Protein AF-A0A966CHB0-F1 (afdb_monomer_lite)

Secondary structure (DSSP, 8-state):
-HHHHHIIIIIHHHHHTTT--S-HHHHHHHHHHHHHHHTHHHHHHHHHHHHHHHHHHHHHHHHHTT--SS------PPP----HHHHHHHHHHHHHHTT--

pLDDT: mean 80.64, std 13.33, range [51.81, 97.12]

Radius of gyration: 23.17 Å; chains: 1; bounding box: 48×68×35 Å

Foldseek 3Di:
DVVVCCCVVPVVVVVVVVPPPDPVVQLVVQLVVLCVVPNPVRNVCSVVVSVVVVLVVLQVVCVVVVHDSDDDPPPPPPPPPCDPVVVVVVVVVVVVVVPPD

Sequence (101 aa):
LLIDQVIGNLVAPRIMAQTLKVHPAFVLIAAIIAASLLGVVGVIIAAPLLATLTLFGQYTMAKMLDKNPWPEAEETPPPASPSLWARLRAWRQARRKKRKI

Structure (mmCIF, N/CA/C/O backbone):
data_AF-A0A966CHB0-F1
#
_entry.id   AF-A0A966CHB0-F1
#
loop_
_atom_site.group_PDB
_atom_site.id
_atom_site.type_symbol
_atom_site.label_atom_id
_atom_site.label_alt_id
_atom_site.label_comp_id
_atom_site.label_asym_id
_atom_site.label_entity_id
_atom_site.label_seq_id
_atom_site.pdbx_PDB_ins_code
_atom_site.Cartn_x
_atom_site.Cartn_y
_atom_site.Cartn_z
_atom_site.occupancy
_atom_site.B_iso_or_equiv
_atom_site.auth_seq_id
_atom_site.auth_comp_id
_atom_site.auth_asym_id
_atom_site.auth_atom_id
_atom_site.pdbx_PDB_model_num
ATOM 1 N N . LEU A 1 1 ? 12.875 21.645 -14.341 1.00 81.12 1 LEU A N 1
ATOM 2 C CA . LEU A 1 1 ? 13.429 20.294 -14.604 1.00 81.12 1 LEU A CA 1
ATOM 3 C C . LEU A 1 1 ? 14.196 19.709 -13.417 1.00 81.12 1 LEU A C 1
ATOM 5 O O . LEU A 1 1 ? 13.627 18.856 -12.757 1.00 81.12 1 LEU A O 1
ATOM 9 N N . LEU A 1 2 ? 15.423 20.143 -13.082 1.00 84.00 2 LEU A N 1
ATOM 10 C CA . LEU A 1 2 ? 16.158 19.559 -11.934 1.00 84.00 2 LEU A CA 1
ATOM 11 C C . LEU A 1 2 ? 15.464 19.805 -10.583 1.00 84.00 2 LEU A C 1
ATOM 13 O O . LEU A 1 2 ? 15.399 18.913 -9.747 1.00 84.00 2 LEU A O 1
ATOM 17 N N . I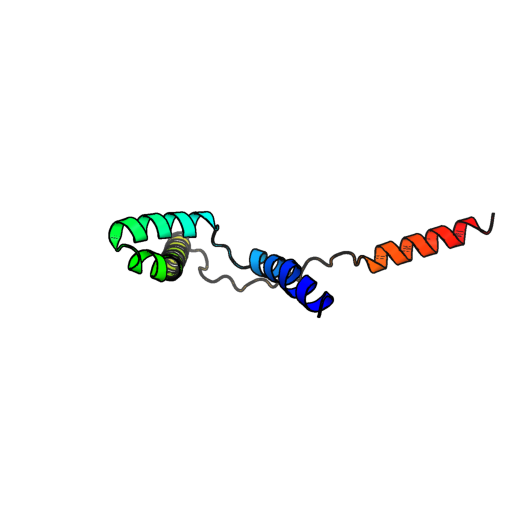LE A 1 3 ? 14.895 20.997 -10.393 1.00 83.12 3 ILE A N 1
ATOM 18 C CA . ILE A 1 3 ? 14.102 21.328 -9.199 1.00 83.12 3 ILE A CA 1
ATOM 19 C C . ILE A 1 3 ? 12.854 20.439 -9.103 1.00 83.12 3 ILE A C 1
ATOM 21 O O . ILE A 1 3 ? 12.579 19.905 -8.035 1.00 83.12 3 ILE A O 1
ATOM 25 N N . ASP A 1 4 ? 12.155 20.206 -10.214 1.00 82.94 4 ASP A N 1
ATOM 26 C CA . ASP A 1 4 ? 10.957 19.356 -10.235 1.00 82.94 4 ASP A CA 1
ATOM 27 C C . ASP A 1 4 ? 11.291 17.888 -9.960 1.00 82.94 4 ASP A C 1
ATOM 29 O O . ASP A 1 4 ? 10.556 17.225 -9.237 1.00 82.94 4 ASP A O 1
ATOM 33 N N . GLN A 1 5 ? 12.429 17.387 -10.458 1.00 84.06 5 GLN A N 1
ATOM 34 C CA . GLN A 1 5 ? 12.903 16.038 -10.127 1.00 84.06 5 GLN A CA 1
ATOM 35 C C . GLN A 1 5 ? 13.256 15.901 -8.644 1.00 84.06 5 GLN A C 1
ATOM 37 O O . GLN A 1 5 ? 12.918 14.898 -8.021 1.00 84.06 5 GLN A O 1
ATOM 42 N N . VAL A 1 6 ? 13.904 16.910 -8.056 1.00 85.81 6 VAL A N 1
ATOM 43 C CA . VAL A 1 6 ? 14.226 16.927 -6.621 1.00 85.81 6 VAL A CA 1
ATOM 44 C C . VAL A 1 6 ? 12.947 16.957 -5.783 1.00 85.81 6 VAL A C 1
ATOM 46 O O . VAL A 1 6 ? 12.830 16.208 -4.815 1.00 85.81 6 VAL A O 1
ATOM 49 N N . ILE A 1 7 ? 11.963 17.771 -6.166 1.00 82.25 7 ILE A N 1
ATOM 50 C CA . ILE A 1 7 ? 10.668 17.828 -5.480 1.00 82.25 7 ILE A CA 1
ATOM 51 C C . ILE A 1 7 ? 9.927 16.489 -5.629 1.00 82.25 7 ILE A C 1
ATOM 53 O O . ILE A 1 7 ? 9.505 15.909 -4.627 1.00 82.25 7 ILE A O 1
ATOM 57 N N . GLY A 1 8 ? 9.831 15.950 -6.844 1.00 80.81 8 GLY A N 1
ATOM 58 C CA . GLY A 1 8 ? 9.144 14.688 -7.126 1.00 80.81 8 GLY A CA 1
ATOM 59 C C . GLY A 1 8 ? 9.764 13.484 -6.415 1.00 80.81 8 GLY A C 1
ATOM 60 O O . GLY A 1 8 ? 9.042 12.676 -5.840 1.00 80.81 8 GLY A O 1
ATOM 61 N N . ASN A 1 9 ? 11.094 13.389 -6.373 1.00 82.75 9 ASN A N 1
ATOM 62 C CA . ASN A 1 9 ? 11.772 12.209 -5.831 1.00 82.75 9 ASN A CA 1
ATOM 63 C C . ASN A 1 9 ? 12.027 12.264 -4.319 1.00 82.75 9 ASN A C 1
ATOM 65 O O . ASN A 1 9 ? 12.220 11.216 -3.711 1.00 82.75 9 ASN A O 1
ATOM 69 N N . LEU A 1 10 ? 12.062 13.448 -3.696 1.00 80.56 10 LEU A N 1
ATOM 70 C CA . LEU A 1 10 ? 12.389 13.581 -2.266 1.00 80.56 10 LEU A CA 1
ATOM 71 C C . LEU A 1 10 ? 11.235 14.134 -1.431 1.00 80.56 10 LEU A C 1
ATOM 73 O O . LEU A 1 10 ? 11.048 13.712 -0.289 1.00 80.56 10 LEU A O 1
ATOM 77 N N . VAL A 1 11 ? 10.465 15.080 -1.970 1.00 77.56 11 VAL A N 1
ATOM 78 C CA . VAL A 1 11 ? 9.404 15.760 -1.214 1.00 77.56 11 VAL A CA 1
ATOM 79 C C . VAL A 1 11 ? 8.110 14.955 -1.273 1.00 77.56 11 VAL A C 1
ATOM 81 O O . VAL A 1 11 ? 7.513 14.700 -0.228 1.00 77.56 11 VAL A O 1
ATOM 84 N N . ALA A 1 12 ? 7.717 14.476 -2.455 1.00 75.88 12 ALA A N 1
ATOM 85 C CA . ALA A 1 12 ? 6.498 13.684 -2.618 1.00 75.88 12 ALA A CA 1
ATOM 86 C C . ALA A 1 12 ? 6.477 12.390 -1.775 1.00 75.88 12 ALA A C 1
ATOM 88 O O . ALA A 1 12 ? 5.517 12.210 -1.021 1.00 75.88 12 ALA A O 1
ATOM 89 N N . PRO A 1 13 ? 7.509 11.517 -1.787 1.00 69.44 13 PRO A N 1
ATOM 90 C CA . PRO A 1 13 ? 7.486 10.312 -0.959 1.00 69.44 13 PRO A CA 1
ATOM 91 C C . PRO A 1 13 ? 7.506 10.628 0.535 1.00 69.44 13 PRO A C 1
ATOM 93 O O . PRO A 1 13 ? 6.904 9.898 1.311 1.00 69.44 13 PRO A O 1
ATOM 96 N N . ARG A 1 14 ? 8.132 11.731 0.961 1.00 71.75 14 ARG A N 1
ATOM 97 C CA . ARG A 1 14 ? 8.140 12.133 2.373 1.00 71.75 14 ARG A CA 1
ATOM 98 C C . ARG A 1 14 ? 6.769 12.596 2.865 1.00 71.75 14 ARG A C 1
ATOM 100 O O . ARG A 1 14 ? 6.440 12.342 4.019 1.00 71.75 14 ARG A O 1
ATOM 107 N N . ILE A 1 15 ? 5.987 13.247 2.006 1.00 68.38 15 ILE A N 1
ATOM 108 C CA . ILE A 1 15 ? 4.601 13.630 2.303 1.00 68.38 15 ILE A CA 1
ATOM 109 C C . ILE A 1 15 ? 3.702 12.382 2.291 1.00 68.38 15 ILE A C 1
ATOM 111 O O . ILE A 1 15 ? 2.968 12.153 3.244 1.00 68.38 15 ILE A O 1
ATOM 115 N N . MET A 1 16 ? 3.826 11.517 1.278 1.00 65.94 16 MET A N 1
ATOM 116 C CA . MET A 1 16 ? 3.012 10.295 1.147 1.00 65.94 16 MET A CA 1
ATOM 117 C C . MET A 1 16 ? 3.320 9.232 2.213 1.00 65.94 16 MET A C 1
ATOM 119 O O . MET A 1 16 ? 2.428 8.499 2.644 1.00 65.94 16 MET A O 1
ATOM 123 N N . ALA A 1 17 ? 4.568 9.157 2.686 1.00 61.00 17 ALA A N 1
ATOM 124 C CA . ALA A 1 17 ? 4.977 8.256 3.764 1.00 61.00 17 ALA A CA 1
ATOM 125 C C . ALA A 1 17 ? 4.279 8.562 5.098 1.00 61.00 17 ALA A C 1
ATOM 127 O O . ALA A 1 17 ? 4.176 7.678 5.943 1.00 61.00 17 ALA A O 1
ATOM 128 N N . GLN A 1 18 ? 3.780 9.787 5.296 1.00 61.03 18 GLN A N 1
ATOM 129 C CA . GLN A 1 18 ? 2.977 10.124 6.475 1.00 61.03 18 GLN A CA 1
ATOM 130 C C . GLN A 1 18 ? 1.561 9.526 6.399 1.00 61.03 18 GLN A C 1
ATOM 132 O O . GLN A 1 18 ? 0.901 9.387 7.426 1.00 61.03 18 GLN A O 1
ATOM 137 N N . THR A 1 19 ? 1.100 9.146 5.204 1.00 56.91 19 THR A N 1
ATOM 138 C CA . THR A 1 19 ? -0.296 8.771 4.934 1.00 56.91 19 THR A CA 1
ATOM 139 C C . THR A 1 19 ? -0.485 7.266 4.735 1.00 56.91 19 THR A C 1
ATOM 141 O O . THR A 1 19 ? -1.499 6.717 5.170 1.00 56.91 19 THR A O 1
ATOM 144 N N . LEU A 1 20 ? 0.485 6.558 4.143 1.00 57.75 20 LEU A N 1
ATOM 145 C CA . LEU A 1 20 ? 0.410 5.098 4.017 1.00 57.75 20 LEU A CA 1
ATOM 146 C C . LEU A 1 20 ? 0.831 4.410 5.322 1.00 57.75 20 LEU A C 1
ATOM 148 O O . LEU A 1 20 ? 1.977 4.009 5.509 1.00 57.75 20 LEU A O 1
ATOM 152 N N . LYS A 1 21 ? -0.144 4.187 6.208 1.00 60.62 21 LYS A N 1
ATOM 153 C CA . LYS A 1 21 ? -0.021 3.367 7.432 1.00 60.62 21 LYS A CA 1
ATOM 154 C C . LYS A 1 21 ? 0.180 1.861 7.159 1.00 60.62 21 LYS A C 1
ATOM 156 O O . LYS A 1 21 ? -0.041 1.043 8.048 1.00 60.62 21 LYS A O 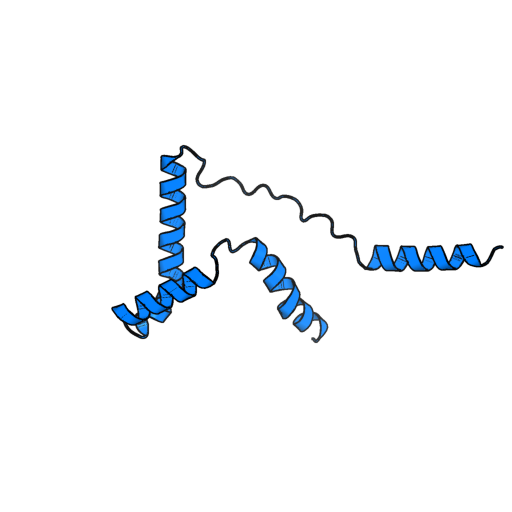1
ATOM 161 N N . VAL A 1 22 ? 0.569 1.468 5.944 1.00 64.94 22 VAL A N 1
ATOM 162 C CA . VAL A 1 22 ? 0.800 0.067 5.567 1.00 64.94 22 VAL A CA 1
ATOM 163 C C . VAL A 1 22 ? 2.304 -0.154 5.504 1.00 64.94 22 VAL A C 1
ATOM 165 O O . VAL A 1 22 ? 2.985 0.362 4.622 1.00 64.94 22 VAL A O 1
ATOM 168 N N . HIS A 1 23 ? 2.844 -0.873 6.485 1.00 78.62 23 HIS A N 1
ATOM 169 C CA . HIS A 1 23 ? 4.280 -1.112 6.571 1.00 78.62 23 HIS A CA 1
ATOM 170 C C . HIS A 1 23 ? 4.759 -1.879 5.317 1.00 78.62 23 HIS A C 1
ATOM 172 O O . HIS A 1 23 ? 4.189 -2.936 5.026 1.00 78.62 23 HIS A O 1
ATOM 178 N N . PRO A 1 24 ? 5.791 -1.407 4.584 1.00 82.19 24 PRO A N 1
ATOM 179 C CA . PRO A 1 24 ? 6.239 -2.027 3.331 1.00 82.19 24 PRO A CA 1
ATOM 180 C C . PRO A 1 24 ? 6.537 -3.527 3.445 1.00 82.19 24 PRO A C 1
ATOM 182 O O . PRO A 1 24 ? 6.330 -4.271 2.487 1.00 82.19 24 PRO A O 1
ATOM 185 N N . ALA A 1 25 ? 6.956 -3.998 4.626 1.00 88.75 25 ALA A N 1
ATOM 186 C CA . ALA A 1 25 ? 7.194 -5.420 4.846 1.00 88.75 25 ALA A CA 1
ATOM 187 C C . ALA A 1 25 ? 5.918 -6.269 4.705 1.00 88.75 25 ALA A C 1
ATOM 189 O O . ALA A 1 25 ? 6.002 -7.379 4.191 1.00 88.75 25 ALA A O 1
ATOM 190 N N . PHE A 1 26 ? 4.733 -5.764 5.082 1.00 90.06 26 PHE A N 1
ATOM 191 C CA . PHE A 1 26 ? 3.486 -6.520 4.905 1.00 90.06 26 PHE A CA 1
ATOM 192 C C . PHE A 1 26 ? 3.177 -6.764 3.429 1.00 90.06 26 PHE A C 1
ATOM 194 O O . PHE A 1 26 ? 2.744 -7.858 3.081 1.00 90.06 26 PHE A O 1
ATOM 201 N N . VAL A 1 27 ? 3.450 -5.785 2.558 1.00 90.06 27 VAL A N 1
ATOM 202 C CA . VAL A 1 27 ? 3.271 -5.927 1.101 1.00 90.06 27 VAL A CA 1
ATOM 203 C C . VAL A 1 27 ? 4.186 -7.021 0.559 1.00 90.06 27 VAL A C 1
ATOM 205 O O . VAL A 1 27 ? 3.742 -7.868 -0.209 1.00 90.06 27 VAL A O 1
ATOM 208 N N . LEU A 1 28 ? 5.441 -7.044 1.009 1.00 94.50 28 LEU A N 1
ATOM 209 C CA . LEU A 1 28 ? 6.424 -8.064 0.644 1.00 94.50 28 LEU A CA 1
ATOM 210 C C . LEU A 1 28 ? 6.003 -9.463 1.107 1.00 94.50 28 LEU A C 1
ATOM 212 O O . LEU A 1 28 ? 6.018 -10.400 0.313 1.00 94.50 28 LEU A O 1
ATOM 216 N N . ILE A 1 29 ? 5.572 -9.598 2.363 1.00 94.81 29 ILE A N 1
ATOM 217 C CA . ILE A 1 29 ? 5.087 -10.869 2.918 1.00 94.81 29 ILE A CA 1
ATOM 218 C C . ILE A 1 29 ? 3.862 -11.356 2.136 1.00 94.81 29 ILE A C 1
ATOM 220 O O . ILE A 1 29 ? 3.823 -12.510 1.713 1.00 94.81 29 ILE A O 1
ATOM 224 N N . ALA A 1 30 ? 2.889 -10.476 1.887 1.00 94.19 30 ALA A N 1
ATOM 225 C CA . ALA A 1 30 ? 1.701 -10.808 1.108 1.00 94.19 30 ALA A CA 1
ATOM 226 C C . ALA A 1 30 ? 2.052 -11.217 -0.328 1.00 94.19 30 ALA A C 1
ATOM 228 O O . ALA A 1 30 ? 1.479 -12.175 -0.835 1.00 94.19 30 ALA A O 1
ATOM 229 N N . ALA A 1 31 ? 3.014 -10.542 -0.964 1.00 95.62 31 ALA A N 1
ATOM 230 C CA . ALA A 1 31 ? 3.483 -10.889 -2.301 1.00 95.62 31 ALA A CA 1
ATOM 231 C C . ALA A 1 31 ? 4.156 -12.265 -2.338 1.00 95.62 31 ALA A C 1
ATOM 233 O O . ALA A 1 31 ? 3.879 -13.032 -3.253 1.00 95.62 31 ALA A O 1
ATOM 234 N N . ILE A 1 32 ? 4.978 -12.607 -1.340 1.00 97.12 32 ILE A N 1
ATOM 235 C CA . ILE A 1 32 ? 5.604 -13.934 -1.235 1.00 97.12 32 ILE A CA 1
ATOM 236 C C . ILE A 1 32 ? 4.532 -15.014 -1.057 1.00 97.12 32 ILE A C 1
ATOM 238 O O . ILE A 1 32 ? 4.526 -15.992 -1.800 1.00 97.12 32 ILE A O 1
ATOM 242 N N . ILE A 1 33 ? 3.591 -14.817 -0.128 1.00 97.06 33 ILE A N 1
ATOM 243 C CA . ILE A 1 33 ? 2.492 -15.766 0.108 1.00 97.06 33 ILE A CA 1
ATOM 244 C C . ILE A 1 33 ? 1.653 -15.929 -1.167 1.00 97.06 33 ILE A C 1
ATOM 246 O O . ILE A 1 33 ? 1.431 -17.046 -1.628 1.00 97.06 33 ILE A O 1
ATOM 250 N N . ALA A 1 34 ? 1.226 -14.826 -1.784 1.00 96.25 34 ALA A N 1
ATOM 251 C CA . ALA A 1 34 ? 0.415 -14.862 -2.996 1.00 96.25 34 ALA A CA 1
ATOM 252 C C . ALA A 1 34 ? 1.169 -15.484 -4.183 1.00 96.25 34 ALA A C 1
ATOM 254 O O . ALA A 1 34 ? 0.565 -16.227 -4.957 1.00 96.25 34 ALA A O 1
ATOM 255 N N . ALA A 1 35 ? 2.480 -15.247 -4.299 1.00 97.00 35 ALA A N 1
ATOM 256 C CA . ALA A 1 35 ? 3.331 -15.895 -5.293 1.00 97.00 35 ALA A CA 1
ATOM 257 C C . ALA A 1 35 ? 3.363 -17.413 -5.113 1.00 97.00 35 ALA A C 1
ATOM 259 O O . ALA A 1 35 ? 3.269 -18.149 -6.091 1.00 97.00 35 ALA A O 1
ATOM 260 N N . SER A 1 36 ? 3.467 -17.895 -3.873 1.00 96.81 36 SER A N 1
ATOM 261 C CA . SER A 1 36 ? 3.455 -19.331 -3.589 1.00 96.81 36 SER A CA 1
ATOM 262 C C . SER A 1 36 ? 2.095 -19.979 -3.863 1.00 96.81 36 SER A C 1
ATOM 264 O O . SER A 1 36 ? 2.059 -21.139 -4.262 1.00 96.81 36 SER A O 1
ATOM 266 N N . LEU A 1 37 ? 0.987 -19.252 -3.675 1.00 96.44 37 LEU A N 1
ATOM 267 C CA . LEU A 1 37 ? -0.367 -19.784 -3.879 1.00 96.44 37 LEU A CA 1
ATOM 268 C C . LEU A 1 37 ? -0.826 -19.739 -5.347 1.00 96.44 37 LEU A C 1
ATOM 270 O O . LEU A 1 37 ? -1.452 -20.683 -5.819 1.00 96.44 37 LEU A O 1
ATOM 274 N N . LEU A 1 38 ? -0.563 -18.636 -6.053 1.00 96.00 38 LEU A N 1
ATOM 275 C CA . LEU A 1 38 ? -1.130 -18.338 -7.379 1.00 96.00 38 LEU A CA 1
ATOM 276 C C . LEU A 1 38 ? -0.058 -18.030 -8.442 1.00 96.00 38 LEU A C 1
ATOM 278 O O . LEU A 1 38 ? -0.386 -17.647 -9.568 1.00 96.00 38 LEU A O 1
ATOM 282 N N . GLY A 1 39 ? 1.229 -18.145 -8.105 1.00 95.44 39 GLY A N 1
ATOM 283 C CA . GLY A 1 39 ? 2.335 -17.798 -8.998 1.00 95.44 39 GLY A CA 1
ATOM 284 C C . GLY A 1 39 ? 2.422 -16.294 -9.277 1.00 95.44 39 GLY A C 1
ATOM 285 O O . GLY A 1 39 ? 2.077 -15.453 -8.448 1.00 95.44 39 GLY A O 1
ATOM 286 N N . VAL A 1 40 ? 2.861 -15.937 -10.487 1.00 96.12 40 VAL A N 1
ATOM 287 C CA . VAL A 1 40 ? 3.038 -14.532 -10.912 1.00 96.12 40 VAL A CA 1
ATOM 288 C C . VAL A 1 40 ? 1.740 -13.725 -10.801 1.00 96.12 40 VAL A C 1
ATOM 290 O O . VAL A 1 40 ? 1.774 -12.553 -10.430 1.00 96.12 40 VAL A O 1
ATOM 293 N N . VAL A 1 41 ? 0.587 -14.353 -11.052 1.00 96.69 41 VAL A N 1
ATOM 294 C CA . VAL A 1 41 ? -0.728 -13.702 -10.933 1.00 96.69 41 VAL A CA 1
ATOM 295 C C . VAL A 1 41 ? -0.981 -13.238 -9.497 1.00 96.69 41 VAL A C 1
ATOM 297 O O . VAL A 1 41 ? -1.468 -12.128 -9.289 1.00 96.69 41 VAL A O 1
ATOM 300 N N . GLY A 1 42 ? -0.581 -14.042 -8.507 1.00 95.56 42 GLY A N 1
ATOM 301 C CA . GLY A 1 42 ? -0.704 -13.702 -7.091 1.00 95.56 42 GLY A CA 1
ATOM 302 C C . GLY A 1 42 ? 0.064 -12.439 -6.711 1.00 95.56 42 GLY A C 1
ATOM 303 O O . GLY A 1 42 ? -0.442 -11.617 -5.952 1.00 95.56 42 GLY A O 1
ATOM 304 N N . VAL A 1 43 ? 1.247 -12.233 -7.292 1.00 96.25 43 VAL A N 1
ATOM 305 C CA . VAL A 1 43 ? 2.070 -11.040 -7.036 1.00 96.25 43 VAL A CA 1
ATOM 306 C C . VAL A 1 43 ? 1.368 -9.765 -7.505 1.00 96.25 43 VAL A C 1
ATOM 308 O O . VAL A 1 43 ? 1.371 -8.769 -6.785 1.00 96.25 43 VAL A O 1
ATOM 311 N N . ILE A 1 44 ? 0.725 -9.801 -8.677 1.00 96.56 44 ILE A N 1
ATOM 312 C CA . ILE A 1 44 ? 0.028 -8.641 -9.258 1.00 96.56 44 ILE A CA 1
ATOM 313 C C . ILE A 1 44 ? -1.109 -8.175 -8.340 1.00 96.56 44 ILE A C 1
ATOM 315 O O . ILE A 1 44 ? -1.303 -6.976 -8.140 1.00 96.56 44 ILE A O 1
ATOM 319 N N . ILE A 1 45 ? -1.841 -9.122 -7.749 1.00 96.25 45 ILE A N 1
ATOM 320 C CA . ILE A 1 45 ? -2.996 -8.827 -6.892 1.00 96.25 45 ILE A CA 1
ATOM 321 C C . ILE A 1 45 ? -2.643 -8.694 -5.404 1.00 96.25 45 ILE A C 1
ATOM 323 O O . ILE A 1 45 ? -3.508 -8.334 -4.608 1.00 96.25 45 ILE A O 1
ATOM 327 N N . ALA A 1 46 ? -1.397 -8.954 -5.003 1.00 94.06 46 ALA A N 1
ATOM 328 C CA . ALA A 1 46 ? -1.007 -8.985 -3.594 1.00 94.06 46 ALA A CA 1
ATOM 329 C C . ALA A 1 46 ? -1.248 -7.647 -2.882 1.00 94.06 46 ALA A C 1
ATOM 331 O O . ALA A 1 46 ? -1.772 -7.621 -1.769 1.00 94.06 46 ALA A O 1
ATOM 332 N N . ALA A 1 47 ? -0.902 -6.533 -3.533 1.00 91.50 47 ALA A N 1
ATOM 333 C CA . ALA A 1 47 ? -1.082 -5.197 -2.974 1.00 91.50 47 ALA A CA 1
ATOM 334 C C . ALA A 1 47 ? -2.563 -4.843 -2.723 1.00 91.50 47 ALA A C 1
ATOM 336 O O . ALA A 1 47 ? -2.890 -4.509 -1.580 1.00 91.50 47 ALA A O 1
ATOM 337 N N . PRO A 1 48 ? -3.478 -4.936 -3.714 1.00 92.81 48 PRO A N 1
ATOM 338 C CA . PRO A 1 48 ? -4.892 -4.659 -3.466 1.00 92.81 48 PRO A CA 1
ATOM 339 C C . PRO A 1 48 ? -5.521 -5.655 -2.484 1.00 92.81 48 PRO A C 1
ATOM 341 O O . PRO A 1 48 ? -6.284 -5.233 -1.620 1.00 92.81 48 PRO A O 1
ATOM 344 N N . LEU A 1 49 ? -5.154 -6.943 -2.534 1.00 95.31 49 LEU A N 1
ATOM 345 C CA . LEU A 1 49 ? -5.658 -7.945 -1.588 1.00 95.31 49 LEU A CA 1
ATOM 346 C C . LEU A 1 49 ? -5.264 -7.605 -0.142 1.00 95.31 49 LEU A C 1
ATOM 348 O O . LEU A 1 49 ? -6.104 -7.610 0.759 1.00 95.31 49 LEU A O 1
ATOM 352 N N . LEU A 1 50 ? -3.994 -7.259 0.083 1.00 93.31 50 LEU A N 1
ATOM 353 C CA . LEU A 1 50 ? -3.510 -6.842 1.396 1.00 93.31 50 LEU A CA 1
ATOM 354 C C . LEU A 1 50 ? -4.201 -5.557 1.867 1.00 93.31 50 LEU A C 1
ATOM 356 O O . LEU A 1 50 ? -4.550 -5.448 3.042 1.00 93.31 50 LEU A O 1
ATOM 360 N N . ALA A 1 51 ? -4.427 -4.594 0.972 1.00 90.75 51 ALA A N 1
ATOM 361 C CA . ALA A 1 51 ? -5.156 -3.373 1.300 1.00 90.75 51 ALA A CA 1
ATOM 362 C C . ALA A 1 51 ? -6.587 -3.685 1.774 1.00 90.75 51 ALA A C 1
ATOM 364 O O . ALA A 1 51 ? -7.021 -3.169 2.803 1.00 90.75 51 ALA A O 1
ATOM 365 N N . THR A 1 52 ? -7.296 -4.592 1.096 1.00 94.31 52 THR A N 1
ATOM 366 C CA . THR A 1 52 ? -8.636 -5.027 1.515 1.00 94.31 52 THR A CA 1
ATOM 367 C C . THR A 1 52 ? -8.611 -5.728 2.873 1.00 94.31 52 THR A C 1
ATOM 369 O O . THR A 1 52 ? -9.418 -5.401 3.741 1.00 94.31 52 THR A O 1
ATOM 372 N N . LEU A 1 53 ? -7.671 -6.654 3.092 1.00 93.94 53 LEU A N 1
ATOM 373 C CA . LEU A 1 53 ? -7.547 -7.383 4.360 1.00 93.94 53 LEU A CA 1
ATOM 374 C C . LEU A 1 53 ? -7.193 -6.462 5.530 1.00 93.94 53 LEU A C 1
ATOM 376 O O . LEU A 1 53 ? -7.757 -6.595 6.613 1.00 93.94 53 LEU A O 1
ATOM 380 N N . THR A 1 54 ? -6.277 -5.518 5.319 1.00 89.62 54 THR A N 1
ATOM 381 C CA . THR A 1 54 ? -5.881 -4.552 6.352 1.00 89.62 54 THR A CA 1
ATOM 382 C C . THR A 1 54 ? -7.021 -3.602 6.691 1.00 89.62 54 THR A C 1
ATOM 384 O O . THR A 1 54 ? -7.283 -3.394 7.873 1.00 89.62 54 THR A O 1
ATOM 387 N N . LEU A 1 55 ? -7.747 -3.095 5.691 1.00 90.00 55 LEU A N 1
ATOM 388 C CA . LEU A 1 55 ? -8.936 -2.272 5.909 1.00 90.00 55 LEU A CA 1
ATOM 389 C C . LEU A 1 55 ? -10.016 -3.042 6.680 1.00 90.00 55 LEU A C 1
ATOM 391 O O . LEU A 1 55 ? -10.560 -2.540 7.662 1.00 90.00 55 LEU A O 1
ATOM 395 N N . PHE A 1 56 ? -10.292 -4.283 6.276 1.00 94.00 56 PHE A N 1
ATOM 396 C CA . PHE A 1 56 ? -11.272 -5.135 6.944 1.00 94.00 56 PHE A CA 1
ATOM 397 C C . PHE A 1 56 ? -10.862 -5.471 8.387 1.00 94.00 56 PHE A C 1
ATOM 399 O O . PHE A 1 56 ? -11.679 -5.397 9.305 1.00 94.00 56 PHE A O 1
ATOM 406 N N . GLY A 1 57 ? -9.586 -5.787 8.616 1.00 91.44 57 GLY A N 1
ATOM 407 C CA . GLY A 1 57 ? -9.041 -6.048 9.948 1.00 91.44 57 GLY A CA 1
ATOM 408 C C . GLY A 1 57 ? -9.081 -4.815 10.853 1.00 91.44 57 GLY A C 1
ATOM 409 O O . GLY A 1 57 ? -9.477 -4.910 12.011 1.00 91.44 57 GLY A O 1
ATOM 410 N N . GLN A 1 58 ? -8.739 -3.639 10.324 1.00 88.88 58 GLN A N 1
ATOM 411 C CA . GLN A 1 58 ? -8.838 -2.376 11.062 1.00 88.88 58 GLN A CA 1
ATOM 412 C C . GLN A 1 58 ? -10.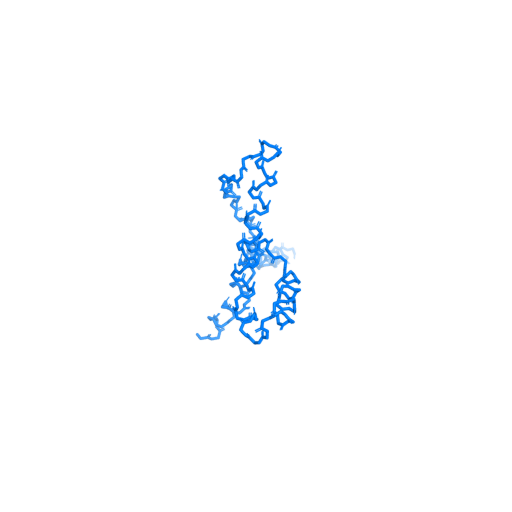286 -2.060 11.431 1.00 88.88 58 GLN A C 1
ATOM 414 O O . GLN A 1 58 ? -10.554 -1.707 12.579 1.00 88.88 58 GLN A O 1
ATOM 419 N N . TYR A 1 59 ? -11.218 -2.238 10.492 1.00 90.88 59 TYR A N 1
ATOM 420 C CA . TYR A 1 59 ? -12.637 -2.030 10.746 1.00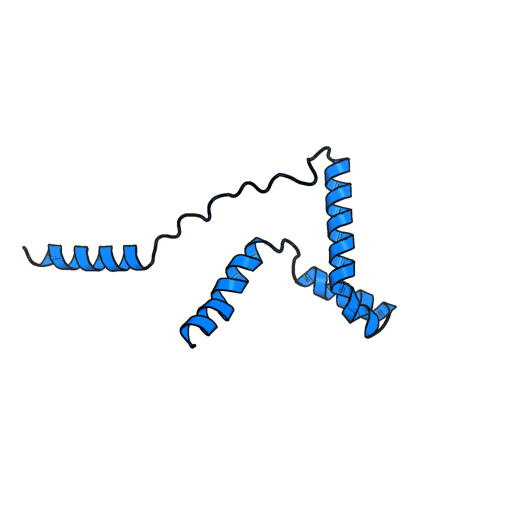 90.88 59 TYR A CA 1
ATOM 421 C C . TYR A 1 59 ? -13.170 -2.972 11.823 1.00 90.88 59 TYR A C 1
ATOM 423 O O . TYR A 1 59 ? -13.782 -2.515 12.786 1.00 90.88 59 TYR A O 1
ATOM 431 N N . THR A 1 60 ? -12.929 -4.276 11.679 1.00 93.69 60 THR A N 1
ATOM 432 C CA . THR A 1 60 ? -13.426 -5.278 12.630 1.00 93.69 60 THR A CA 1
ATOM 433 C C . THR A 1 60 ? -12.840 -5.056 14.021 1.00 93.69 60 THR A C 1
ATOM 435 O O . THR A 1 60 ? -13.589 -5.052 14.994 1.00 93.69 60 THR A O 1
ATOM 438 N N . MET A 1 61 ? -11.542 -4.759 14.119 1.00 92.88 61 MET A N 1
ATOM 439 C CA . MET A 1 61 ? -10.885 -4.436 15.387 1.00 92.88 61 MET A CA 1
ATOM 440 C C . MET A 1 61 ? -11.457 -3.165 16.031 1.00 92.88 61 MET A C 1
ATOM 442 O O . MET A 1 61 ? -11.755 -3.155 17.222 1.00 92.88 61 MET A O 1
ATOM 446 N N . ALA A 1 62 ? -11.643 -2.093 15.259 1.00 90.12 62 ALA A N 1
ATOM 447 C CA . ALA A 1 62 ? -12.231 -0.856 15.767 1.00 90.12 62 ALA A CA 1
ATOM 448 C C . ALA A 1 62 ? -13.689 -1.057 16.204 1.00 90.12 62 ALA A C 1
ATOM 450 O O . ALA A 1 62 ? -14.065 -0.602 17.281 1.00 90.12 62 ALA A O 1
ATOM 451 N N . LYS A 1 63 ? -14.477 -1.813 15.428 1.00 88.50 63 LYS A N 1
ATOM 452 C CA . LYS A 1 63 ? -15.867 -2.149 15.748 1.00 88.50 63 LYS A CA 1
ATOM 453 C C . LYS A 1 63 ? -15.986 -3.007 17.010 1.00 88.50 63 LYS A C 1
ATOM 455 O O . LYS A 1 63 ? -16.911 -2.790 17.780 1.00 88.50 63 LYS A O 1
ATOM 460 N N . MET A 1 64 ? -15.066 -3.949 17.227 1.00 93.56 64 MET A N 1
ATOM 461 C CA . MET A 1 64 ? -15.019 -4.781 18.439 1.00 93.56 64 MET A CA 1
ATOM 462 C C . MET A 1 64 ? -14.599 -4.001 19.688 1.00 93.56 64 MET A C 1
ATOM 464 O O . MET A 1 64 ? -15.008 -4.347 20.789 1.00 93.56 64 MET A O 1
ATOM 468 N N . LEU A 1 65 ? -13.773 -2.967 19.526 1.00 92.56 65 LEU A N 1
ATOM 469 C CA . LEU A 1 65 ? -13.293 -2.120 20.620 1.00 92.56 65 LEU A CA 1
ATOM 470 C C . LEU A 1 65 ? -14.182 -0.885 20.858 1.00 92.56 65 LEU A C 1
ATOM 472 O O . LEU A 1 65 ? -13.745 0.028 21.556 1.00 92.56 65 LEU A O 1
ATOM 476 N N . ASP A 1 66 ? -15.366 -0.823 20.232 1.00 87.56 66 ASP A N 1
ATOM 477 C CA . ASP A 1 66 ? -16.271 0.341 20.207 1.00 87.56 66 ASP A CA 1
ATOM 478 C C . ASP A 1 66 ? -15.567 1.672 19.869 1.00 87.56 66 ASP A C 1
ATOM 480 O O . ASP A 1 66 ? -15.992 2.765 20.249 1.00 87.56 66 ASP A O 1
ATOM 484 N N . LYS A 1 67 ? -14.468 1.596 19.113 1.00 83.31 67 LYS A N 1
ATOM 485 C CA . LYS A 1 67 ? -13.750 2.761 18.596 1.00 83.31 67 LYS A CA 1
ATOM 486 C C . LYS A 1 67 ? -14.373 3.180 17.275 1.00 83.31 67 LYS A C 1
ATOM 488 O O . LYS A 1 67 ? -14.756 2.333 16.470 1.00 83.31 67 LYS A O 1
ATOM 493 N N . ASN A 1 68 ? -14.414 4.487 17.015 1.00 81.06 68 ASN A N 1
ATOM 494 C CA . ASN A 1 68 ? -14.825 4.987 15.707 1.00 81.06 68 ASN A CA 1
ATOM 495 C C . ASN A 1 68 ? -13.851 4.444 14.634 1.00 81.06 68 ASN A C 1
ATOM 497 O O . ASN A 1 68 ? -12.657 4.749 14.705 1.00 81.06 68 ASN A O 1
ATOM 501 N N . PRO A 1 69 ? -14.313 3.626 13.671 1.00 77.12 69 PRO A N 1
ATOM 502 C CA . PRO A 1 69 ? -13.435 3.022 12.673 1.00 77.12 69 PRO A CA 1
ATOM 503 C C . PRO A 1 69 ? -12.983 4.008 11.585 1.00 77.12 69 PRO A C 1
ATOM 505 O O . PRO A 1 69 ? -11.972 3.767 10.927 1.00 77.12 69 PRO A O 1
ATOM 508 N N . TRP A 1 70 ? -13.687 5.132 11.439 1.00 78.56 70 TRP A N 1
ATOM 509 C CA . TRP A 1 70 ? -13.311 6.251 10.577 1.00 78.56 70 TRP A CA 1
ATOM 510 C C . TRP A 1 70 ? -13.236 7.514 11.432 1.00 78.56 70 TRP A C 1
ATOM 512 O O . TRP A 1 70 ? -14.168 8.319 11.414 1.00 78.56 70 TR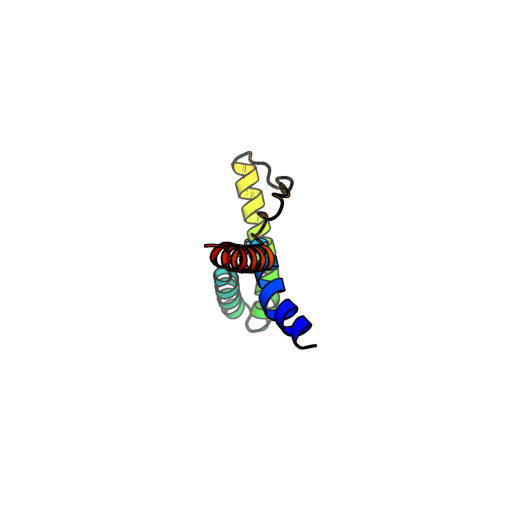P A O 1
ATOM 522 N N . PRO A 1 71 ? -12.165 7.688 12.229 1.00 73.38 71 PRO A N 1
ATOM 523 C CA . PRO A 1 71 ? -11.932 8.972 12.864 1.00 73.38 71 PRO A CA 1
ATOM 524 C C . PRO A 1 71 ? -11.785 10.007 11.748 1.00 73.38 71 PRO A C 1
ATOM 526 O O . PRO A 1 71 ? -11.004 9.800 10.813 1.00 73.38 71 PRO A O 1
ATOM 529 N N . GLU A 1 72 ? -12.559 11.087 11.822 1.00 71.62 72 GLU A N 1
ATOM 530 C CA . GLU A 1 72 ? -12.322 12.273 11.004 1.00 71.62 72 GLU A CA 1
ATOM 531 C C . GLU A 1 72 ? -10.841 12.599 11.144 1.00 71.62 72 GLU A C 1
ATOM 533 O O . GLU A 1 72 ? -10.321 12.675 12.259 1.00 71.62 72 GLU A O 1
ATOM 538 N N . ALA A 1 73 ? -10.130 12.637 10.018 1.00 63.97 73 ALA A N 1
ATOM 539 C CA . ALA A 1 73 ? -8.722 12.964 10.034 1.00 63.97 73 ALA A CA 1
ATOM 540 C C . ALA A 1 73 ? -8.618 14.351 10.667 1.00 63.97 73 ALA A C 1
ATOM 542 O O . ALA A 1 73 ? -8.960 15.338 10.024 1.00 63.97 73 ALA A O 1
ATOM 543 N N . GLU A 1 74 ? -8.197 14.425 11.933 1.00 56.94 74 GLU A N 1
ATOM 544 C CA . GLU A 1 74 ? -7.702 15.668 12.494 1.00 56.94 74 GLU A CA 1
ATOM 545 C C . GLU A 1 74 ? -6.597 16.091 11.537 1.00 56.94 74 GLU A C 1
ATOM 547 O O . GLU A 1 74 ? -5.529 15.472 11.478 1.00 56.94 74 GLU A O 1
ATOM 552 N N . GLU A 1 75 ? -6.894 17.088 10.707 1.00 55.91 75 GLU A N 1
ATOM 553 C CA . GLU A 1 75 ? -5.912 17.810 9.925 1.00 55.91 75 GLU A CA 1
ATOM 554 C C . GLU A 1 75 ? -5.009 18.502 10.940 1.00 55.91 75 GLU A C 1
ATOM 556 O O . GLU A 1 75 ? -5.136 19.695 11.194 1.00 55.91 75 GLU A O 1
ATOM 561 N N . THR A 1 76 ? -4.123 17.756 11.605 1.00 55.59 76 THR A N 1
ATOM 562 C CA . THR A 1 76 ? -3.059 18.362 12.384 1.00 55.59 76 THR A CA 1
ATOM 563 C C . THR A 1 76 ? -2.296 19.194 11.367 1.00 55.59 76 THR A C 1
ATOM 565 O O . THR A 1 76 ? -1.708 18.599 10.451 1.00 55.59 76 THR A O 1
ATOM 568 N N . PRO A 1 77 ? -2.353 20.539 11.440 1.00 64.50 77 PRO A N 1
ATOM 569 C CA . PRO A 1 77 ? -1.672 21.361 10.465 1.00 64.50 77 PRO A CA 1
ATOM 570 C C . PRO A 1 77 ? -0.211 20.915 10.484 1.00 64.50 77 PRO A C 1
ATOM 572 O O . PRO A 1 77 ? 0.340 20.727 11.578 1.00 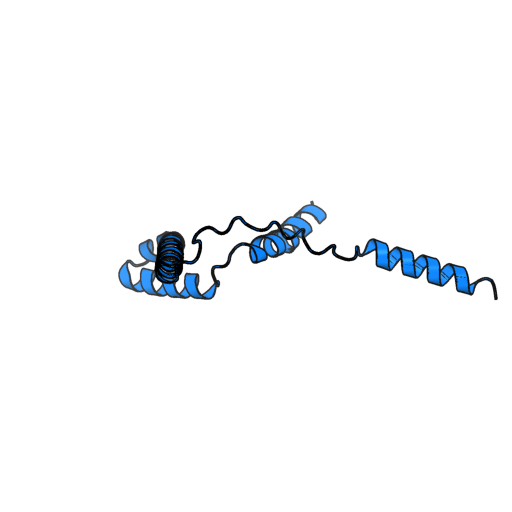64.50 77 PRO A O 1
ATOM 575 N N . PRO A 1 78 ? 0.402 20.656 9.312 1.00 69.00 78 PRO A N 1
ATOM 576 C CA . PRO A 1 78 ? 1.763 20.152 9.256 1.00 69.00 78 PRO A CA 1
ATOM 577 C C . PRO A 1 78 ? 2.622 21.030 10.168 1.00 69.00 78 PRO A C 1
ATOM 579 O O . PRO A 1 78 ? 2.519 22.259 10.074 1.00 69.00 78 PRO A O 1
ATOM 582 N N . PRO A 1 79 ? 3.407 20.437 11.092 1.00 65.69 79 PRO A N 1
ATOM 583 C CA . PRO A 1 79 ? 4.155 21.205 12.075 1.00 65.69 79 PRO A CA 1
ATOM 584 C C . PRO A 1 79 ? 4.931 22.273 11.319 1.00 65.69 79 PRO A C 1
ATOM 586 O O . PRO A 1 79 ? 5.635 21.935 10.364 1.00 65.69 79 PRO A O 1
ATOM 589 N N . ALA A 1 80 ? 4.735 23.546 11.685 1.00 65.94 80 ALA A N 1
ATOM 590 C CA . ALA A 1 80 ? 5.313 24.688 10.989 1.00 65.94 80 ALA A CA 1
ATOM 591 C C . ALA A 1 80 ? 6.831 24.496 10.901 1.00 65.94 80 ALA A C 1
ATOM 593 O O . ALA A 1 80 ? 7.572 24.785 11.841 1.00 65.94 80 ALA A O 1
ATOM 594 N N . SER A 1 81 ? 7.292 23.920 9.789 1.00 64.75 81 SER A N 1
ATOM 595 C CA . SER A 1 81 ? 8.693 23.561 9.650 1.00 64.75 81 SER A CA 1
ATOM 596 C C . SER A 1 81 ? 9.479 24.872 9.659 1.00 64.75 81 SER A C 1
ATOM 598 O O . SER A 1 81 ? 9.141 25.785 8.894 1.00 64.75 81 SER A O 1
ATOM 600 N N . PRO A 1 82 ? 10.478 25.043 10.542 1.00 62.34 82 PRO A N 1
ATOM 601 C CA . PRO A 1 82 ? 11.238 26.277 10.575 1.00 62.34 82 PRO A CA 1
ATOM 602 C C . PRO A 1 82 ? 11.931 26.420 9.225 1.00 62.34 82 PRO A C 1
ATOM 604 O O . PRO A 1 82 ? 12.843 25.660 8.893 1.00 62.34 82 PRO A O 1
ATOM 607 N N . SER A 1 83 ? 11.451 27.372 8.420 1.00 77.69 83 SER A N 1
ATOM 608 C CA . SER A 1 83 ? 11.941 27.542 7.057 1.00 77.69 83 SER A CA 1
ATOM 609 C C . SER A 1 83 ? 13.464 27.690 7.068 1.00 77.69 83 SER A C 1
ATOM 611 O O . SER A 1 83 ? 14.032 28.438 7.870 1.00 77.69 83 SER A O 1
ATOM 613 N N . LEU A 1 84 ? 14.148 27.002 6.151 1.00 76.69 84 LEU A N 1
ATOM 614 C CA . LEU A 1 84 ? 15.594 27.162 5.955 1.00 76.69 84 LEU A CA 1
ATOM 615 C C . LEU A 1 84 ? 15.963 28.646 5.753 1.00 76.69 84 LEU A C 1
ATOM 617 O O . LEU A 1 84 ? 16.994 29.119 6.235 1.00 76.69 84 LEU A O 1
ATOM 621 N N . TRP A 1 85 ? 15.054 29.412 5.144 1.00 71.81 85 TRP A N 1
ATOM 622 C CA . TRP A 1 85 ? 15.141 30.860 4.978 1.00 71.81 85 TRP A CA 1
ATOM 623 C C . TRP A 1 85 ? 15.122 31.655 6.288 1.00 71.81 85 TRP A C 1
ATOM 625 O O . TRP A 1 85 ? 15.779 32.696 6.359 1.00 71.81 85 TRP A O 1
ATOM 635 N N . ALA A 1 86 ? 14.417 31.198 7.326 1.00 78.12 86 ALA A N 1
ATOM 636 C CA . ALA A 1 86 ? 14.453 31.818 8.651 1.00 78.12 86 ALA A CA 1
ATOM 637 C C . ALA A 1 86 ? 15.841 31.664 9.295 1.00 78.12 86 ALA A C 1
ATOM 639 O O . ALA A 1 86 ? 16.382 32.631 9.833 1.00 78.12 86 ALA A O 1
ATOM 640 N N . ARG A 1 87 ? 16.475 30.492 9.141 1.00 76.75 87 ARG A N 1
ATOM 641 C CA . ARG A 1 87 ? 17.840 30.229 9.641 1.00 76.75 87 ARG A CA 1
ATOM 642 C C . ARG A 1 87 ? 18.891 31.059 8.891 1.00 76.75 87 ARG A C 1
ATOM 644 O O . ARG A 1 87 ? 19.759 31.669 9.515 1.00 76.75 87 ARG A O 1
ATOM 651 N N . LEU A 1 88 ? 18.770 31.162 7.565 1.00 82.88 88 LEU A N 1
ATOM 652 C CA . LEU A 1 88 ? 19.628 32.013 6.725 1.00 82.88 88 LEU A CA 1
ATOM 653 C C . LEU A 1 88 ? 19.502 33.505 7.076 1.00 82.88 88 LEU A C 1
ATOM 655 O O . LEU A 1 88 ? 20.509 34.218 7.149 1.00 82.88 88 LEU A O 1
ATOM 659 N N . ARG A 1 89 ? 18.276 33.988 7.320 1.00 79.94 89 ARG A N 1
ATOM 660 C CA . ARG A 1 89 ? 18.032 35.379 7.733 1.00 79.94 89 ARG A CA 1
ATOM 661 C C . ARG A 1 89 ? 18.619 35.678 9.112 1.00 79.94 89 ARG A C 1
ATOM 663 O O . ARG A 1 89 ? 19.286 36.704 9.252 1.00 79.94 89 ARG A O 1
ATOM 670 N N . ALA A 1 90 ? 18.458 34.777 10.081 1.00 81.06 90 ALA A N 1
ATOM 671 C CA . ALA A 1 90 ? 19.034 34.925 11.419 1.00 81.06 90 ALA A CA 1
ATOM 672 C C . ALA A 1 90 ? 20.570 35.045 11.379 1.00 81.06 90 ALA A C 1
ATOM 674 O O . ALA A 1 90 ? 21.148 35.927 12.015 1.00 81.06 90 ALA A O 1
ATOM 675 N N . TRP A 1 91 ? 21.242 34.243 10.548 1.00 76.38 91 TRP A N 1
ATOM 676 C CA . TRP A 1 91 ? 22.695 34.325 10.377 1.00 76.38 91 TRP A CA 1
ATOM 677 C C . TRP A 1 91 ? 23.155 35.638 9.726 1.00 76.38 91 TRP A C 1
ATOM 679 O O . TRP A 1 91 ? 24.147 36.233 10.156 1.00 76.38 91 TRP A O 1
ATOM 689 N N . ARG A 1 92 ? 22.417 36.150 8.728 1.00 81.19 92 ARG A N 1
ATOM 690 C CA . ARG A 1 92 ? 22.718 37.468 8.135 1.00 81.19 92 ARG A CA 1
ATOM 691 C C . ARG A 1 92 ? 22.589 38.596 9.160 1.00 81.19 92 ARG A C 1
ATOM 693 O O . ARG A 1 92 ? 23.411 39.510 9.157 1.00 81.19 92 ARG A O 1
ATOM 700 N N . GLN A 1 93 ? 21.586 38.535 10.035 1.00 79.56 93 GLN A N 1
ATOM 701 C CA . GLN A 1 93 ? 21.379 39.542 11.079 1.00 79.56 93 GLN A CA 1
ATOM 702 C C . GLN A 1 93 ? 22.466 39.476 12.160 1.00 79.56 93 GLN A C 1
ATOM 704 O O . GLN A 1 93 ? 23.016 40.514 12.534 1.00 79.56 93 GLN A O 1
ATOM 709 N N . ALA A 1 94 ? 22.866 38.270 12.574 1.00 75.69 94 ALA A N 1
ATOM 710 C CA . ALA A 1 94 ? 23.968 38.067 13.515 1.00 75.69 94 ALA A CA 1
ATOM 711 C C . ALA A 1 94 ? 25.304 38.633 12.991 1.00 75.69 94 ALA A C 1
ATOM 713 O O . ALA A 1 94 ? 26.083 39.206 13.755 1.00 75.69 94 ALA A O 1
ATOM 714 N N . ARG A 1 95 ? 25.546 38.565 11.673 1.00 70.62 95 ARG A N 1
ATOM 715 C CA . ARG A 1 95 ? 26.739 39.159 11.043 1.00 70.62 95 ARG A CA 1
ATOM 716 C C . ARG A 1 95 ? 26.729 40.689 10.972 1.00 70.62 95 ARG A C 1
ATOM 718 O O . ARG A 1 95 ? 27.802 41.282 10.929 1.00 70.62 95 ARG A O 1
ATOM 725 N N . ARG A 1 96 ? 25.565 41.350 10.982 1.00 64.19 96 ARG A N 1
ATOM 726 C CA . ARG A 1 96 ? 25.485 42.827 10.957 1.00 64.19 96 ARG A CA 1
ATOM 727 C C . ARG A 1 96 ? 25.748 43.464 12.324 1.00 64.19 96 ARG A C 1
ATOM 729 O O . ARG A 1 96 ? 26.279 44.567 12.375 1.00 64.19 96 ARG A O 1
ATOM 736 N N . LYS A 1 97 ? 25.434 42.767 13.423 1.00 56.88 97 LYS A N 1
ATOM 737 C CA . LYS A 1 97 ? 25.606 43.296 14.789 1.00 56.88 97 LYS A CA 1
ATOM 738 C C . LYS A 1 97 ? 27.070 43.305 15.260 1.00 56.88 97 LYS A C 1
ATOM 740 O O . LYS A 1 97 ? 27.439 44.160 16.051 1.00 56.88 97 LYS A O 1
ATOM 745 N N . LYS A 1 98 ? 27.922 42.435 14.702 1.00 56.47 98 LYS A N 1
ATOM 746 C CA . LYS A 1 98 ? 29.373 42.381 14.983 1.00 56.47 98 LYS A CA 1
ATOM 747 C C . LYS A 1 98 ? 30.214 43.487 14.323 1.00 56.47 98 LYS A C 1
ATOM 749 O O . LYS A 1 98 ? 31.428 43.457 14.439 1.00 56.47 98 LYS A O 1
ATOM 754 N N . ARG A 1 99 ? 29.597 44.437 13.612 1.00 57.44 99 ARG A N 1
ATOM 755 C CA . ARG A 1 99 ? 30.296 45.501 12.865 1.00 57.44 99 ARG A CA 1
ATOM 756 C C . ARG A 1 99 ? 30.137 46.902 13.482 1.00 57.44 99 ARG A C 1
ATOM 758 O O . ARG A 1 99 ? 30.485 47.881 12.836 1.00 57.44 99 ARG A O 1
ATOM 765 N N . LYS A 1 100 ? 29.553 46.990 14.684 1.00 52.75 100 LYS A N 1
ATOM 766 C CA . LYS A 1 100 ? 29.304 48.233 15.443 1.00 52.75 100 LYS A CA 1
ATOM 767 C C . LYS A 1 100 ? 29.947 48.236 16.846 1.00 52.75 100 LYS A C 1
ATOM 769 O O . LYS A 1 100 ? 29.533 49.028 17.685 1.00 52.75 100 LYS A O 1
ATOM 774 N N . ILE A 1 101 ? 30.913 47.353 17.097 1.00 51.81 101 ILE A N 1
ATOM 775 C CA . ILE A 1 101 ? 31.805 47.402 18.267 1.00 51.81 101 ILE A CA 1
ATOM 776 C C . ILE A 1 101 ? 33.219 47.522 17.724 1.00 51.81 101 ILE A C 1
ATOM 778 O O . ILE A 1 101 ? 33.498 46.770 16.760 1.00 51.81 101 ILE A O 1
#